Protein AF-A0A2A4X5U9-F1 (afdb_monomer_lite)

Secondary structure (DSSP, 8-state):
--HHHHHHT--TTS-HHHHHHHHHHHHHS-HHHHHHHHHHHTTTS--EE-TTS-EE--HHHHHHHHHHHT----HHHHHHHHHHHHHHHHHHHHHHHTS-----

pLDDT: mean 89.8, std 10.92, range [38.94, 96.44]

Structure (mmCIF, N/CA/C/O backbone):
data_AF-A0A2A4X5U9-F1
#
_entry.id   AF-A0A2A4X5U9-F1
#
loop_
_atom_site.group_PDB
_atom_site.id
_atom_site.type_symbol
_atom_site.label_atom_id
_atom_site.label_alt_id
_atom_site.label_comp_id
_atom_site.label_asym_id
_atom_site.label_entity_id
_atom_site.label_seq_id
_atom_site.pdbx_PDB_ins_code
_atom_site.Cartn_x
_atom_site.Cartn_y
_atom_site.Cartn_z
_atom_site.occupancy
_atom_site.B_iso_or_equiv
_atom_site.auth_seq_id
_atom_site.auth_comp_id
_atom_site.auth_asym_id
_atom_site.auth_atom_id
_atom_site.pdbx_PDB_model_num
ATOM 1 N N . MET A 1 1 ? -2.313 3.503 -12.672 1.00 69.44 1 MET A N 1
ATOM 2 C CA . MET A 1 1 ? -2.410 3.853 -11.239 1.00 69.44 1 MET A CA 1
ATOM 3 C C . MET A 1 1 ? -1.419 4.974 -10.952 1.00 69.44 1 MET A C 1
ATOM 5 O O . MET A 1 1 ? -0.268 4.827 -11.342 1.00 69.44 1 MET A O 1
ATOM 9 N N . SER A 1 2 ? -1.848 6.096 -10.359 1.00 81.06 2 SER A N 1
ATOM 10 C CA . SER A 1 2 ? -0.970 7.257 -10.127 1.00 81.06 2 SER A CA 1
ATOM 11 C C . SER A 1 2 ? -0.730 7.486 -8.637 1.00 81.06 2 SER A C 1
ATOM 13 O O . SER A 1 2 ? -1.681 7.666 -7.882 1.00 81.06 2 SER A O 1
ATOM 15 N N . ILE A 1 3 ? 0.542 7.542 -8.233 1.00 90.38 3 ILE A N 1
ATOM 16 C CA . ILE A 1 3 ? 0.962 7.958 -6.885 1.00 90.38 3 ILE A CA 1
ATOM 17 C C . ILE A 1 3 ? 0.413 9.351 -6.557 1.00 90.38 3 ILE A C 1
ATOM 19 O O . ILE A 1 3 ? 0.017 9.600 -5.427 1.00 90.38 3 ILE A O 1
ATOM 23 N N . GLU A 1 4 ? 0.311 10.239 -7.550 1.00 90.38 4 GLU A N 1
ATOM 24 C CA . GLU A 1 4 ? -0.263 11.576 -7.375 1.00 90.38 4 GLU A CA 1
ATOM 25 C C . GLU A 1 4 ? -1.714 11.527 -6.874 1.00 90.38 4 GLU A C 1
ATOM 27 O O . GLU A 1 4 ? -2.065 12.280 -5.971 1.00 90.38 4 GLU A O 1
ATOM 32 N N . LEU A 1 5 ? -2.533 10.604 -7.394 1.00 89.56 5 LEU A N 1
ATOM 33 C CA . LEU A 1 5 ? -3.926 10.447 -6.957 1.00 89.56 5 LEU A CA 1
ATOM 34 C C . LEU A 1 5 ? -4.011 9.966 -5.506 1.00 89.56 5 LEU A C 1
ATOM 36 O O . LEU A 1 5 ? -4.840 10.467 -4.751 1.00 89.56 5 LEU A O 1
ATOM 40 N N . ILE A 1 6 ? -3.136 9.039 -5.107 1.00 92.31 6 ILE A N 1
ATOM 41 C CA . ILE A 1 6 ? -3.064 8.556 -3.721 1.00 92.31 6 ILE A CA 1
ATOM 42 C C . ILE A 1 6 ? -2.651 9.711 -2.795 1.00 92.31 6 ILE A C 1
ATOM 44 O O . ILE A 1 6 ? -3.302 9.954 -1.786 1.00 92.31 6 ILE A O 1
ATOM 48 N N . MET A 1 7 ? -1.629 10.483 -3.179 1.00 93.94 7 MET A N 1
ATOM 49 C CA . MET A 1 7 ? -1.124 11.616 -2.392 1.00 93.94 7 MET A CA 1
ATOM 50 C C . MET A 1 7 ? -2.135 12.769 -2.258 1.00 93.94 7 MET A C 1
ATOM 52 O O . MET A 1 7 ? -2.144 13.456 -1.241 1.00 93.94 7 MET A O 1
ATOM 56 N N . GLN A 1 8 ? -2.992 12.993 -3.260 1.00 91.44 8 GLN A N 1
ATOM 57 C CA . GLN A 1 8 ? -4.057 14.006 -3.209 1.00 91.44 8 GLN A CA 1
ATOM 58 C C . GLN A 1 8 ? -5.247 13.593 -2.327 1.00 91.44 8 GLN A C 1
ATOM 60 O O . GLN A 1 8 ? -6.019 14.459 -1.922 1.00 91.44 8 GLN A O 1
ATOM 65 N N . ASN A 1 9 ? -5.391 12.298 -2.029 1.00 91.56 9 ASN A N 1
ATOM 66 C CA . ASN A 1 9 ? -6.516 11.729 -1.281 1.00 91.56 9 ASN A CA 1
ATOM 67 C C . ASN A 1 9 ? -6.054 10.980 -0.021 1.00 91.56 9 ASN A C 1
ATOM 69 O O . ASN A 1 9 ? -6.674 9.993 0.379 1.00 91.56 9 ASN A O 1
ATOM 73 N N . LEU A 1 10 ? -4.954 11.426 0.594 1.00 93.38 10 LEU A N 1
ATOM 74 C CA . LEU A 1 10 ? -4.468 10.823 1.832 1.00 93.38 10 LEU A CA 1
ATOM 75 C C . LEU A 1 10 ? -5.512 10.961 2.954 1.00 93.38 10 LEU A C 1
ATOM 77 O O . LEU A 1 10 ? -6.096 12.038 3.108 1.00 93.38 10 LEU A O 1
ATOM 81 N N . PRO A 1 11 ? -5.728 9.907 3.760 1.00 92.31 11 PRO A N 1
ATOM 82 C CA . PRO A 1 11 ? -6.527 10.009 4.975 1.00 92.31 11 PRO A CA 1
ATOM 83 C C . PRO A 1 11 ? -5.940 11.046 5.940 1.00 92.31 11 PRO A C 1
ATOM 85 O O . PRO A 1 11 ? -4.721 11.196 6.021 1.00 92.31 11 PRO A O 1
ATOM 88 N N . GLU A 1 12 ? -6.788 11.712 6.728 1.00 93.88 12 GLU A N 1
ATOM 89 C CA . GLU A 1 12 ? -6.360 12.734 7.702 1.00 93.88 12 GLU A CA 1
ATOM 90 C C . GLU A 1 12 ? -5.383 12.190 8.758 1.00 93.88 12 GLU A C 1
ATOM 92 O O . GLU A 1 12 ? -4.595 12.942 9.328 1.00 93.88 12 GLU A O 1
ATOM 97 N N . GLN A 1 13 ? -5.426 10.880 9.005 1.00 92.88 13 GLN A N 1
ATOM 98 C CA . GLN A 1 13 ? -4.551 10.176 9.937 1.00 92.88 13 GLN A CA 1
ATOM 99 C C . GLN A 1 13 ? -3.120 9.999 9.403 1.00 92.88 13 GLN A C 1
ATOM 101 O O . GLN A 1 13 ? -2.224 9.685 10.179 1.00 92.88 13 GLN A O 1
ATOM 106 N N . VAL A 1 14 ? -2.878 10.184 8.100 1.00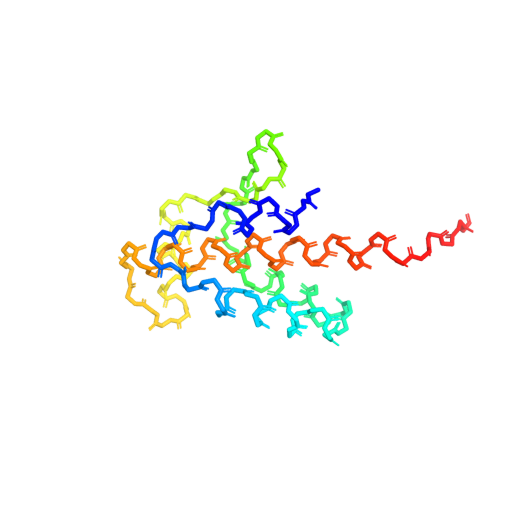 93.25 14 VAL A N 1
ATOM 107 C CA . VAL A 1 14 ? -1.579 9.904 7.474 1.00 93.25 14 VAL A CA 1
ATOM 108 C C . VAL A 1 14 ? -0.841 11.202 7.159 1.00 93.25 14 VAL A C 1
ATOM 110 O O . VAL A 1 14 ? -1.336 12.057 6.427 1.00 93.25 14 VAL A O 1
ATOM 113 N N . SER A 1 15 ? 0.389 11.341 7.666 1.00 94.44 15 SER A N 1
ATOM 114 C CA . SER A 1 15 ? 1.238 12.501 7.358 1.00 94.44 15 SER A CA 1
ATOM 115 C C . SER A 1 15 ? 1.637 12.520 5.872 1.00 94.44 15 SER A C 1
ATOM 117 O O . SER A 1 15 ? 2.252 11.559 5.393 1.00 94.44 15 SER A O 1
ATOM 119 N N . PRO A 1 16 ? 1.381 13.628 5.147 1.00 94.00 16 PRO A N 1
ATOM 120 C CA . PRO A 1 16 ? 1.827 13.789 3.764 1.00 94.00 16 PRO A CA 1
ATOM 121 C C . PRO A 1 16 ? 3.348 13.716 3.609 1.00 94.00 16 PRO A C 1
ATOM 123 O O . PRO A 1 16 ? 3.844 13.148 2.635 1.00 94.00 16 PRO A O 1
ATOM 126 N N . GLU A 1 17 ? 4.104 14.263 4.564 1.00 95.00 17 GLU A N 1
ATOM 127 C CA . GLU A 1 17 ? 5.565 14.202 4.561 1.00 95.00 17 GLU A CA 1
ATOM 128 C C . GLU A 1 17 ? 6.065 12.762 4.691 1.00 95.00 17 GLU A C 1
ATOM 130 O O . GLU A 1 17 ? 6.954 12.357 3.938 1.00 95.00 17 GLU A O 1
ATOM 135 N N . GLN A 1 18 ? 5.470 11.980 5.599 1.00 92.81 18 GLN A N 1
ATOM 136 C CA . GLN A 1 18 ? 5.815 10.570 5.779 1.00 92.81 18 GLN A CA 1
ATOM 137 C C . GLN A 1 18 ? 5.482 9.754 4.525 1.00 92.81 18 GLN A C 1
ATOM 139 O O . GLN A 1 18 ? 6.345 9.044 4.013 1.00 92.81 18 GLN A O 1
ATOM 144 N N . ALA A 1 19 ? 4.276 9.919 3.974 1.00 94.06 19 ALA A N 1
ATOM 145 C CA . ALA A 1 19 ? 3.854 9.236 2.752 1.00 94.06 19 ALA A CA 1
ATOM 146 C C . ALA A 1 19 ? 4.784 9.554 1.566 1.00 94.06 19 ALA A C 1
ATOM 148 O O . ALA A 1 19 ? 5.178 8.665 0.808 1.00 94.06 19 ALA A O 1
ATOM 149 N N . ASN A 1 20 ? 5.203 10.816 1.430 1.00 94.81 20 ASN A N 1
ATOM 150 C CA . ASN A 1 20 ? 6.153 11.216 0.397 1.00 94.81 20 ASN A CA 1
ATOM 151 C C . ASN A 1 20 ? 7.539 10.587 0.615 1.00 94.81 20 ASN A C 1
ATOM 153 O O . ASN A 1 20 ? 8.169 10.134 -0.343 1.00 94.81 20 ASN A O 1
ATOM 157 N N . GLN A 1 21 ? 8.015 10.524 1.861 1.00 94.25 21 GLN A N 1
ATOM 158 C CA . GLN A 1 21 ? 9.284 9.872 2.178 1.00 94.25 21 GLN A CA 1
ATOM 159 C C . GLN A 1 21 ? 9.240 8.368 1.872 1.00 94.25 21 GLN A C 1
ATOM 161 O O . GLN A 1 21 ? 10.201 7.829 1.322 1.00 94.25 21 GLN A O 1
ATOM 166 N N . ASP A 1 22 ? 8.121 7.703 2.156 1.00 93.56 22 ASP A N 1
ATOM 167 C CA . ASP A 1 22 ? 7.922 6.288 1.840 1.00 93.56 22 ASP A CA 1
ATOM 168 C C . ASP A 1 22 ? 7.982 6.034 0.331 1.00 93.56 22 ASP A C 1
ATOM 170 O O . ASP A 1 22 ? 8.688 5.125 -0.113 1.00 93.56 22 ASP A O 1
ATOM 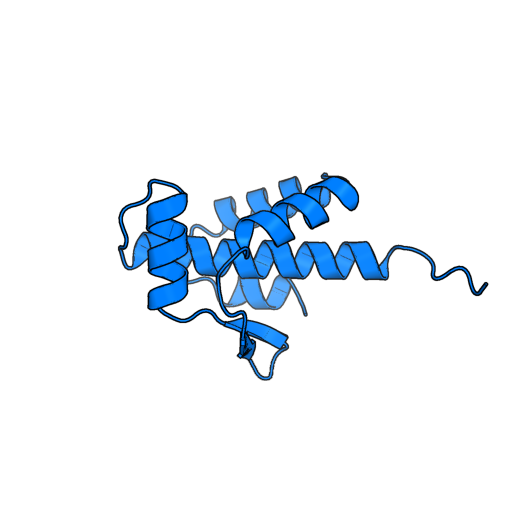174 N N . VAL A 1 23 ? 7.333 6.882 -0.476 1.00 95.06 23 VAL A N 1
ATOM 175 C CA . VAL A 1 23 ? 7.426 6.819 -1.945 1.00 95.06 23 VAL A CA 1
ATOM 176 C C . VAL A 1 23 ? 8.873 6.935 -2.415 1.00 95.06 23 VAL A C 1
ATOM 178 O O . VAL A 1 23 ? 9.305 6.147 -3.259 1.00 95.06 23 VAL A O 1
ATOM 181 N N . LEU A 1 24 ? 9.630 7.903 -1.890 1.00 94.62 24 LEU A N 1
ATOM 182 C CA . LEU A 1 24 ? 11.033 8.098 -2.262 1.00 94.62 24 LEU A CA 1
ATOM 183 C C . LEU A 1 24 ? 11.873 6.863 -1.908 1.00 94.62 24 LEU A C 1
ATOM 185 O O . LEU A 1 24 ? 12.551 6.320 -2.780 1.00 94.62 24 LEU A O 1
ATOM 189 N N . ASN A 1 25 ? 11.742 6.348 -0.684 1.00 94.31 25 ASN A N 1
ATOM 190 C CA . ASN A 1 25 ? 12.456 5.154 -0.221 1.00 94.31 25 ASN A CA 1
ATOM 191 C C . ASN A 1 25 ? 12.136 3.914 -1.086 1.00 94.31 25 ASN A C 1
ATOM 193 O O . ASN A 1 25 ? 13.023 3.136 -1.460 1.00 94.31 25 ASN A O 1
ATOM 197 N N . MET A 1 26 ? 10.862 3.721 -1.443 1.00 94.75 26 MET A N 1
ATOM 198 C CA . MET A 1 26 ? 10.430 2.619 -2.309 1.00 94.75 26 MET A CA 1
ATOM 199 C C . MET A 1 26 ? 10.951 2.782 -3.743 1.00 94.75 26 MET A C 1
ATOM 201 O O . MET A 1 26 ? 11.344 1.800 -4.377 1.00 94.75 26 MET A O 1
ATOM 205 N N . ARG A 1 27 ? 10.993 4.013 -4.267 1.00 93.94 27 ARG A N 1
ATOM 206 C CA . ARG A 1 27 ? 11.537 4.313 -5.600 1.00 93.94 27 ARG A CA 1
ATOM 207 C C . ARG A 1 27 ? 13.047 4.122 -5.682 1.00 93.94 27 ARG A C 1
ATOM 209 O O . ARG A 1 27 ? 13.524 3.679 -6.724 1.00 93.94 27 ARG A O 1
ATOM 216 N N . GLU A 1 28 ? 13.786 4.381 -4.612 1.00 94.38 28 GLU A N 1
ATOM 217 C CA . GLU A 1 28 ? 15.228 4.106 -4.548 1.00 94.38 28 GLU A CA 1
ATOM 218 C C . GLU A 1 28 ? 15.541 2.601 -4.486 1.00 94.38 28 GLU A C 1
ATOM 220 O O . GLU A 1 28 ? 16.608 2.159 -4.916 1.00 94.38 28 GLU A O 1
ATOM 225 N N . SER A 1 29 ? 14.592 1.788 -4.015 1.00 93.31 29 SER A N 1
ATOM 226 C CA . SER A 1 29 ? 14.741 0.333 -3.943 1.00 93.31 29 SER A CA 1
ATOM 227 C C . SER A 1 29 ? 14.739 -0.335 -5.325 1.00 93.31 29 SER A C 1
ATOM 229 O O . SER A 1 29 ? 14.150 0.148 -6.297 1.00 93.31 29 SER A O 1
ATOM 231 N N . SER A 1 30 ? 15.380 -1.501 -5.436 1.00 93.44 30 SER A N 1
ATOM 232 C CA . SER A 1 30 ? 15.360 -2.284 -6.678 1.00 93.44 30 SER A CA 1
ATOM 233 C C . SER A 1 30 ? 13.978 -2.897 -6.942 1.00 93.44 30 SER A C 1
ATOM 235 O O . SER A 1 30 ? 13.192 -3.108 -6.015 1.00 93.44 30 SER A O 1
ATOM 237 N N . LEU A 1 31 ? 13.692 -3.248 -8.204 1.00 92.56 31 LEU A N 1
ATOM 238 C CA . LEU A 1 31 ? 12.451 -3.952 -8.554 1.00 92.56 31 LEU A CA 1
ATOM 239 C C . LEU A 1 31 ? 12.303 -5.275 -7.775 1.00 92.56 31 LEU A C 1
ATOM 241 O O . LEU A 1 31 ? 11.216 -5.607 -7.313 1.00 92.56 31 LEU A O 1
ATOM 245 N N . ALA A 1 32 ? 13.392 -6.022 -7.584 1.00 92.69 32 ALA A N 1
ATOM 246 C CA . ALA A 1 32 ? 13.354 -7.279 -6.837 1.00 92.69 32 ALA A CA 1
ATOM 247 C C . ALA A 1 32 ? 12.966 -7.063 -5.364 1.00 92.69 32 ALA A C 1
ATOM 249 O O . ALA A 1 32 ? 12.167 -7.823 -4.819 1.00 92.69 32 ALA A O 1
ATOM 250 N N . VAL A 1 33 ? 13.493 -6.006 -4.736 1.00 94.31 33 VAL A N 1
ATOM 251 C CA . VAL A 1 33 ? 13.179 -5.661 -3.343 1.00 94.31 33 VAL A CA 1
ATOM 252 C C . VAL A 1 33 ? 11.725 -5.220 -3.208 1.00 94.31 33 VAL A C 1
ATOM 254 O O . VAL A 1 33 ? 11.034 -5.728 -2.328 1.00 94.31 33 VAL A O 1
ATOM 257 N N . ILE A 1 34 ? 11.237 -4.336 -4.088 1.00 94.06 34 ILE A N 1
ATOM 258 C CA . ILE A 1 34 ? 9.842 -3.880 -4.003 1.00 94.06 34 ILE A CA 1
ATOM 259 C C . ILE A 1 34 ? 8.857 -5.017 -4.293 1.00 94.06 34 ILE A C 1
ATOM 261 O O . ILE A 1 34 ? 7.840 -5.107 -3.620 1.00 94.06 34 ILE A O 1
ATOM 265 N N . THR A 1 35 ? 9.178 -5.921 -5.228 1.00 94.31 35 THR A N 1
ATOM 266 C CA . THR A 1 35 ? 8.340 -7.094 -5.538 1.00 94.31 35 THR A CA 1
ATOM 267 C C . THR A 1 35 ? 8.235 -8.004 -4.320 1.00 94.31 35 THR A C 1
ATOM 269 O O . THR A 1 35 ? 7.141 -8.363 -3.901 1.00 94.31 35 THR A O 1
ATOM 272 N N . PHE A 1 36 ? 9.372 -8.320 -3.691 1.00 94.81 36 PHE A N 1
ATOM 273 C CA . PHE A 1 36 ? 9.383 -9.135 -2.481 1.00 94.81 36 PHE A CA 1
ATOM 274 C C . PHE A 1 36 ? 8.603 -8.476 -1.335 1.00 94.81 36 PHE A C 1
ATOM 276 O O . PHE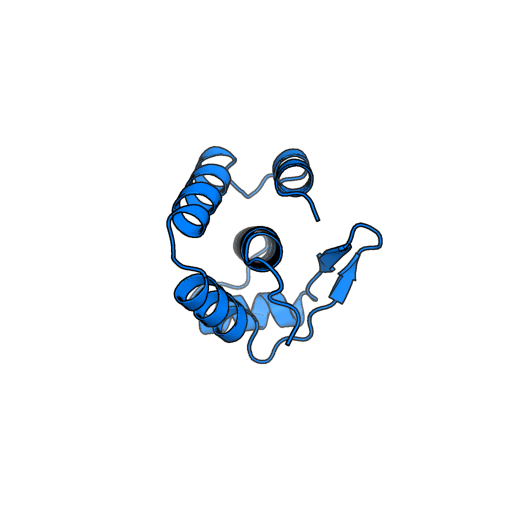 A 1 36 ? 7.808 -9.141 -0.674 1.00 94.81 36 PHE A O 1
ATOM 283 N N . ALA A 1 37 ? 8.812 -7.176 -1.104 1.00 93.25 37 ALA A N 1
ATOM 284 C CA . ALA A 1 37 ? 8.101 -6.434 -0.067 1.00 93.25 37 ALA A CA 1
ATOM 285 C C . ALA A 1 37 ? 6.586 -6.428 -0.318 1.00 93.25 37 ALA A C 1
ATOM 287 O O . ALA A 1 37 ? 5.830 -6.745 0.595 1.00 93.25 37 ALA A O 1
ATOM 288 N N . HIS A 1 38 ? 6.163 -6.150 -1.552 1.00 93.62 38 HIS A N 1
ATOM 289 C CA . HIS A 1 38 ? 4.766 -6.160 -1.982 1.00 93.62 38 HIS A CA 1
ATOM 290 C C . HIS A 1 38 ? 4.100 -7.515 -1.729 1.00 93.62 38 HIS A C 1
ATOM 292 O O . HIS A 1 38 ? 3.065 -7.589 -1.062 1.00 93.62 38 HIS A O 1
ATOM 298 N N . ASP A 1 39 ? 4.732 -8.599 -2.178 1.00 93.56 39 ASP A N 1
ATOM 299 C CA . ASP A 1 39 ? 4.174 -9.945 -2.054 1.00 93.56 39 ASP A CA 1
ATOM 300 C C . ASP A 1 39 ? 4.089 -10.396 -0.595 1.00 93.56 39 ASP A C 1
ATOM 302 O O . ASP A 1 39 ? 3.102 -11.005 -0.184 1.00 93.56 39 ASP A O 1
ATOM 306 N N . VAL A 1 40 ? 5.099 -10.079 0.222 1.00 93.62 40 VAL A N 1
ATOM 307 C CA . VAL A 1 40 ? 5.081 -10.378 1.661 1.00 93.62 40 VAL A CA 1
ATOM 308 C C . VAL A 1 40 ? 4.025 -9.535 2.376 1.00 93.62 40 VAL A C 1
ATOM 310 O O . VAL A 1 40 ? 3.266 -10.068 3.193 1.00 93.62 40 VAL A O 1
ATOM 313 N N . PHE A 1 41 ? 3.939 -8.243 2.059 1.00 93.06 41 PHE A N 1
ATOM 314 C CA . PHE A 1 41 ? 2.995 -7.321 2.681 1.00 93.06 41 PHE A CA 1
ATOM 315 C C . PHE A 1 41 ? 1.543 -7.711 2.390 1.00 93.06 41 PHE A C 1
ATOM 317 O O . PHE A 1 41 ? 0.722 -7.714 3.302 1.00 93.06 41 PHE A O 1
ATOM 324 N N . LEU A 1 42 ? 1.226 -8.156 1.177 1.00 92.81 42 LEU A N 1
ATOM 325 C CA . LEU A 1 42 ? -0.133 -8.572 0.811 1.00 92.81 42 LEU A CA 1
ATOM 326 C C . LEU A 1 42 ? -0.375 -10.084 0.972 1.00 92.81 42 LEU A C 1
ATOM 328 O O . LEU A 1 42 ? -1.438 -10.604 0.633 1.00 92.81 42 LEU A O 1
ATOM 332 N N . ARG A 1 43 ? 0.585 -10.826 1.535 1.00 93.69 43 ARG A N 1
ATOM 333 C CA . ARG A 1 43 ? 0.440 -12.270 1.730 1.00 93.69 43 ARG A CA 1
ATOM 334 C C . ARG A 1 43 ? -0.703 -12.605 2.685 1.00 93.69 43 ARG A C 1
ATOM 336 O O . ARG A 1 43 ? -0.628 -12.309 3.878 1.00 93.69 43 ARG A O 1
ATOM 343 N N . GLY A 1 44 ? -1.669 -13.364 2.175 1.00 89.88 44 GLY A N 1
ATOM 344 C CA . GLY A 1 44 ? -2.786 -13.891 2.959 1.00 89.88 44 GLY A CA 1
ATOM 345 C C . GLY A 1 44 ? -3.952 -12.919 3.115 1.00 89.88 44 GLY A C 1
ATOM 346 O O . GLY A 1 44 ? -4.859 -13.226 3.879 1.00 89.88 44 GLY A O 1
ATOM 347 N N . VAL A 1 45 ? -3.939 -11.791 2.397 1.00 93.06 45 VAL A N 1
ATOM 348 C CA . VAL A 1 45 ? -5.092 -10.892 2.289 1.00 93.06 45 VAL A CA 1
ATOM 349 C C . VAL A 1 45 ? -5.688 -10.940 0.889 1.00 93.06 45 VAL A C 1
ATOM 351 O O . VAL A 1 45 ? -4.987 -11.185 -0.094 1.00 93.06 45 VAL A O 1
ATOM 354 N N . GLU A 1 46 ? -6.993 -10.707 0.803 1.00 90.31 46 GLU A N 1
ATOM 355 C CA . GLU A 1 46 ? -7.682 -10.535 -0.471 1.00 90.31 46 GLU A CA 1
ATOM 356 C C . GLU A 1 46 ? -7.536 -9.080 -0.921 1.00 90.31 46 GLU A C 1
ATOM 358 O O . GLU A 1 46 ? -7.994 -8.152 -0.250 1.00 90.31 46 GLU A O 1
ATOM 363 N N . VAL A 1 47 ? -6.861 -8.881 -2.052 1.00 90.06 47 VAL A N 1
ATOM 364 C CA . VAL A 1 47 ? -6.624 -7.555 -2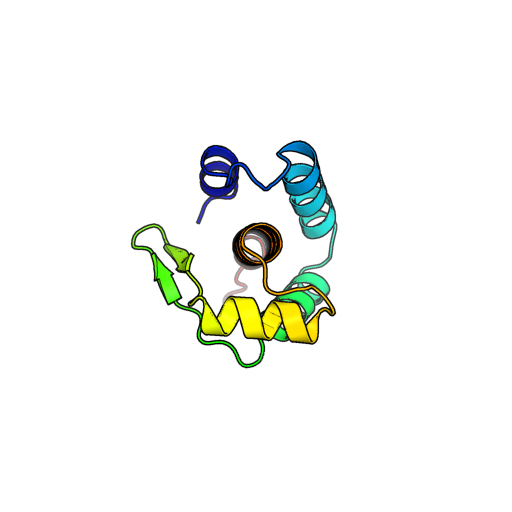.625 1.00 90.06 47 VAL A CA 1
ATOM 365 C C . VAL A 1 47 ? -7.720 -7.264 -3.637 1.00 90.06 47 VAL A C 1
ATOM 367 O O . VAL A 1 47 ? -7.816 -7.940 -4.661 1.00 90.06 47 VAL A O 1
ATOM 370 N N . ASN A 1 48 ? -8.526 -6.246 -3.353 1.00 91.00 48 ASN A N 1
ATOM 371 C CA . ASN A 1 48 ? -9.490 -5.700 -4.297 1.00 91.00 48 ASN A CA 1
ATOM 372 C C . ASN A 1 48 ? -8.951 -4.401 -4.900 1.00 91.00 48 ASN A C 1
ATOM 374 O O . ASN A 1 48 ? -8.002 -3.806 -4.388 1.00 91.00 48 ASN A O 1
ATOM 378 N N . PHE A 1 49 ? -9.578 -3.951 -5.982 1.00 89.25 49 PHE A N 1
ATOM 379 C CA . PHE A 1 49 ? -9.232 -2.700 -6.647 1.00 89.25 49 PHE A CA 1
ATOM 380 C C . PHE A 1 49 ? -10.477 -1.838 -6.812 1.00 89.25 49 PHE A C 1
ATOM 382 O O . PHE A 1 49 ? -11.558 -2.353 -7.097 1.00 89.25 49 PHE A O 1
ATOM 389 N N . THR A 1 50 ? -10.324 -0.531 -6.623 1.00 85.94 50 THR A N 1
ATOM 390 C CA . THR A 1 50 ? -11.349 0.451 -6.990 1.00 85.94 50 THR A CA 1
ATOM 391 C C . THR A 1 50 ? -11.442 0.588 -8.513 1.00 85.94 50 THR A C 1
ATOM 393 O O . THR A 1 50 ? -10.551 0.140 -9.240 1.00 85.94 50 THR A O 1
ATOM 396 N N . ASP A 1 51 ? -12.475 1.276 -9.007 1.00 84.31 51 ASP A N 1
ATOM 397 C CA . ASP A 1 51 ? -12.618 1.602 -10.437 1.00 84.31 51 ASP A CA 1
ATOM 398 C C . ASP A 1 51 ? -11.433 2.428 -10.984 1.00 84.31 51 ASP A C 1
ATOM 400 O O . ASP A 1 51 ? -11.139 2.406 -12.178 1.00 84.31 51 ASP A O 1
ATOM 404 N N . GLU A 1 52 ? -10.709 3.123 -10.103 1.00 80.69 52 GLU A N 1
ATOM 405 C CA . GLU A 1 52 ? -9.508 3.907 -10.417 1.00 80.69 52 GLU A CA 1
ATOM 406 C C . GLU A 1 52 ? -8.219 3.060 -10.403 1.00 80.69 52 GLU A C 1
ATOM 408 O O . GLU A 1 52 ? -7.119 3.567 -10.648 1.00 80.69 52 GLU A O 1
ATOM 413 N N . GLY A 1 53 ? -8.339 1.756 -10.125 1.00 81.12 53 GLY A N 1
ATOM 414 C CA . GLY A 1 53 ? -7.223 0.816 -10.058 1.00 81.12 53 GLY A CA 1
ATOM 415 C C . GLY A 1 53 ? -6.351 0.988 -8.815 1.00 81.12 53 GLY A C 1
ATOM 416 O O . GLY A 1 53 ? -5.163 0.672 -8.861 1.00 81.12 53 GLY A O 1
ATOM 417 N N . VAL A 1 54 ? -6.910 1.519 -7.724 1.00 87.25 54 VAL A N 1
ATOM 418 C CA . VAL A 1 54 ? -6.228 1.678 -6.432 1.00 87.25 54 VAL A CA 1
ATOM 419 C C . VAL A 1 54 ? -6.570 0.489 -5.536 1.00 87.25 54 VAL A C 1
ATOM 421 O O . VAL A 1 54 ? -7.711 0.028 -5.538 1.00 87.25 54 VAL A O 1
ATOM 424 N N . ILE A 1 55 ? -5.601 -0.010 -4.761 1.00 91.06 55 ILE A N 1
ATOM 425 C CA . ILE A 1 55 ? -5.849 -1.094 -3.802 1.00 91.06 55 ILE A CA 1
ATOM 426 C C . ILE A 1 55 ? -6.953 -0.693 -2.815 1.00 91.06 55 ILE A C 1
ATOM 428 O O . ILE A 1 55 ? -6.883 0.354 -2.168 1.00 91.06 55 ILE A O 1
ATOM 432 N N . ALA A 1 56 ? -7.926 -1.585 -2.663 1.00 92.06 56 ALA A N 1
ATOM 433 C CA . ALA A 1 56 ? -8.937 -1.577 -1.624 1.00 92.06 56 ALA A CA 1
ATOM 434 C C . ALA A 1 56 ? -8.793 -2.855 -0.785 1.00 92.06 56 ALA A C 1
ATOM 436 O O . ALA A 1 56 ? -8.778 -3.969 -1.312 1.00 92.06 56 ALA A O 1
ATOM 437 N N . LEU A 1 57 ? -8.691 -2.696 0.533 1.00 94.12 57 LEU A N 1
ATOM 438 C CA . LEU A 1 57 ? -8.597 -3.801 1.486 1.00 94.12 57 LEU A CA 1
ATOM 439 C C . LEU A 1 57 ? -9.799 -3.759 2.425 1.00 94.12 57 LEU A C 1
ATOM 441 O O . LEU A 1 57 ? -10.227 -2.685 2.845 1.00 94.12 57 LEU A O 1
ATOM 445 N N . SER A 1 58 ? -10.338 -4.930 2.765 1.00 95.50 58 SER A N 1
ATOM 446 C CA . SER A 1 58 ? -11.377 -5.030 3.790 1.00 95.50 58 SER A CA 1
ATOM 447 C C . SER A 1 58 ? -10.814 -4.683 5.170 1.00 95.50 58 SER A C 1
ATOM 449 O O . SER A 1 58 ? -9.620 -4.859 5.424 1.00 95.50 58 SER A O 1
ATOM 451 N N . GLU A 1 59 ? -11.672 -4.256 6.100 1.00 94.75 59 GLU A N 1
ATOM 452 C CA . GLU A 1 59 ? -11.256 -4.038 7.494 1.00 94.75 59 GLU A CA 1
ATOM 453 C C . GLU A 1 59 ? -10.621 -5.290 8.110 1.00 94.75 59 GLU A C 1
ATOM 455 O O . GLU A 1 59 ? -9.654 -5.185 8.859 1.00 94.75 59 GLU A O 1
ATOM 460 N N . GLU A 1 60 ? -11.121 -6.480 7.767 1.00 95.31 60 GLU A N 1
ATOM 461 C CA . GLU A 1 60 ? -10.537 -7.754 8.192 1.00 95.31 60 GLU A CA 1
ATOM 462 C C . GLU A 1 60 ? -9.094 -7.909 7.696 1.00 95.31 60 GLU A C 1
ATOM 464 O O . GLU A 1 60 ? -8.207 -8.235 8.486 1.00 95.31 60 GLU A O 1
ATOM 469 N N . SER A 1 61 ? -8.835 -7.603 6.422 1.00 96.44 61 SER A N 1
ATOM 470 C CA . SER A 1 61 ? -7.486 -7.651 5.845 1.00 96.44 61 SER A CA 1
ATOM 471 C C . SER A 1 61 ? -6.552 -6.629 6.495 1.00 96.44 61 SER A C 1
ATOM 473 O O . SER A 1 61 ? -5.409 -6.954 6.817 1.00 96.44 61 SER A O 1
ATOM 475 N N . LEU A 1 62 ? -7.036 -5.410 6.745 1.00 96.25 62 LEU A N 1
ATOM 476 C CA . LEU A 1 62 ? -6.258 -4.369 7.419 1.00 96.25 62 LEU A CA 1
ATOM 477 C C . LEU A 1 62 ? -5.941 -4.755 8.872 1.00 96.25 62 LEU A C 1
ATOM 479 O O . LEU A 1 62 ? -4.798 -4.627 9.302 1.00 96.25 62 LEU A O 1
ATOM 483 N N . ASN A 1 63 ? -6.909 -5.309 9.608 1.00 96.00 63 ASN A N 1
ATOM 484 C CA . ASN A 1 63 ? -6.710 -5.806 10.974 1.00 96.00 63 ASN A CA 1
ATOM 485 C C . ASN A 1 63 ? -5.743 -6.993 11.028 1.00 96.00 63 ASN A C 1
ATOM 487 O O . ASN A 1 63 ? -4.929 -7.098 11.952 1.00 96.00 63 ASN A O 1
ATOM 491 N N . PHE A 1 64 ? -5.814 -7.884 10.038 1.00 95.38 64 PHE A N 1
ATOM 492 C CA . PHE A 1 64 ? -4.881 -8.993 9.896 1.00 95.38 64 PHE A CA 1
ATOM 493 C C . PHE A 1 64 ? -3.452 -8.490 9.670 1.00 95.38 64 PHE A C 1
ATOM 495 O O . PHE A 1 64 ? -2.525 -8.948 10.344 1.00 95.38 64 PHE A O 1
ATOM 502 N N . ILE A 1 65 ? -3.268 -7.515 8.771 1.00 95.44 65 ILE A N 1
ATOM 503 C CA . ILE A 1 65 ? -1.957 -6.906 8.527 1.00 95.44 65 ILE A CA 1
ATOM 504 C C . ILE A 1 65 ? -1.453 -6.205 9.790 1.00 95.44 65 ILE A C 1
ATOM 506 O O . ILE A 1 65 ? -0.322 -6.486 10.177 1.00 95.44 65 ILE A O 1
ATOM 510 N N . ALA A 1 66 ? -2.282 -5.395 10.459 1.00 94.88 66 ALA A N 1
ATOM 511 C CA . ALA A 1 66 ? -1.920 -4.692 11.694 1.00 94.88 66 ALA A CA 1
ATOM 512 C C . ALA A 1 66 ? -1.410 -5.665 12.765 1.00 94.88 66 ALA A C 1
ATOM 514 O O . ALA A 1 66 ? -0.306 -5.520 13.287 1.00 94.88 66 ALA A O 1
ATOM 515 N N . THR A 1 67 ? -2.158 -6.744 13.009 1.00 93.25 67 THR A N 1
ATOM 516 C CA . THR A 1 67 ? -1.765 -7.781 13.975 1.00 93.25 67 THR A CA 1
ATOM 517 C C . THR A 1 67 ? -0.424 -8.420 13.604 1.00 93.25 67 THR A C 1
ATOM 519 O O . THR A 1 67 ? 0.424 -8.657 14.464 1.00 93.25 67 THR A O 1
ATOM 522 N N . ARG A 1 68 ? -0.203 -8.691 12.313 1.00 93.25 68 ARG A N 1
ATOM 523 C CA . ARG A 1 68 ? 1.030 -9.311 11.809 1.00 93.25 68 ARG A CA 1
ATOM 524 C C . ARG A 1 68 ? 2.234 -8.366 11.868 1.00 93.25 68 ARG A C 1
ATOM 526 O O . ARG A 1 68 ? 3.354 -8.841 12.042 1.00 93.25 68 ARG A O 1
ATOM 533 N N . THR A 1 69 ? 2.025 -7.060 11.713 1.00 89.81 69 THR A N 1
ATOM 534 C CA . THR A 1 69 ? 3.072 -6.030 11.817 1.00 89.81 69 THR A CA 1
ATOM 535 C C . THR A 1 69 ? 3.298 -5.554 13.254 1.00 89.81 69 THR A C 1
ATOM 537 O O . THR A 1 69 ? 4.188 -4.741 13.486 1.00 89.81 69 THR A O 1
ATOM 540 N N . GLY A 1 70 ? 2.550 -6.089 14.227 1.00 91.94 70 GLY A N 1
ATOM 541 C CA . GLY A 1 70 ? 2.659 -5.716 15.639 1.00 91.94 70 GLY A CA 1
ATOM 542 C C . GLY A 1 70 ? 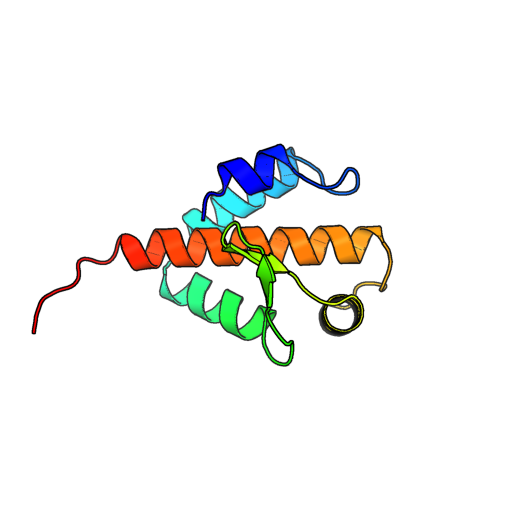2.011 -4.370 15.974 1.00 91.94 70 GLY A C 1
ATOM 543 O O . GLY A 1 70 ? 2.328 -3.793 17.011 1.00 91.94 70 GLY A O 1
ATOM 544 N N . GLN A 1 71 ? 1.128 -3.873 15.107 1.00 91.31 71 GLN A N 1
ATOM 545 C CA . GLN A 1 71 ? 0.334 -2.665 15.316 1.00 91.31 71 GLN A CA 1
ATOM 546 C C . GLN A 1 71 ? -1.020 -3.003 15.954 1.00 91.31 71 GLN A C 1
ATOM 548 O O . GLN A 1 71 ? -1.587 -4.078 15.737 1.00 91.31 71 GLN A O 1
ATOM 553 N N . GLU A 1 72 ? -1.558 -2.071 16.739 1.00 93.50 72 GLU A N 1
ATOM 554 C CA . GLU A 1 72 ? -2.925 -2.176 17.245 1.00 93.50 72 GLU A CA 1
ATOM 555 C C . GLU A 1 72 ? -3.919 -1.933 16.091 1.00 93.50 72 GLU A C 1
ATOM 557 O O . GLU A 1 72 ? -3.724 -0.998 15.318 1.00 93.50 72 GLU A O 1
ATOM 562 N N . PRO A 1 73 ? -4.984 -2.742 15.935 1.00 93.19 73 PRO A N 1
ATOM 563 C CA . PRO A 1 73 ? -5.973 -2.565 14.871 1.00 93.19 73 PRO A CA 1
ATOM 564 C C . PRO A 1 73 ? -6.901 -1.365 15.142 1.00 93.19 73 PRO A C 1
ATOM 566 O O . PRO A 1 73 ? -8.081 -1.529 15.461 1.00 93.19 73 PRO A O 1
ATOM 569 N N . SER A 1 74 ? -6.359 -0.155 15.007 1.00 94.38 74 SER A N 1
ATOM 570 C CA . SER A 1 74 ? -7.053 1.127 15.146 1.00 94.38 74 SER A CA 1
ATOM 571 C C . SER A 1 74 ? -7.426 1.726 13.783 1.00 94.38 74 SER A C 1
ATOM 573 O O . SER A 1 74 ? -6.992 1.250 12.734 1.00 94.38 74 SER A O 1
ATOM 575 N N . GLU A 1 75 ? -8.240 2.784 13.783 1.00 94.50 75 GLU A N 1
ATOM 576 C CA . GLU A 1 75 ? -8.548 3.548 12.564 1.00 94.50 75 GLU A CA 1
ATOM 577 C C . GLU A 1 75 ? -7.282 4.156 11.936 1.00 94.50 75 GLU A C 1
ATOM 579 O O . GLU A 1 75 ? -7.089 4.054 10.727 1.00 94.50 75 GLU A O 1
ATOM 584 N N . GLU A 1 76 ? -6.389 4.697 12.767 1.00 93.69 76 GLU A N 1
ATOM 585 C CA . GLU A 1 76 ? -5.095 5.254 12.357 1.00 93.69 76 GLU A CA 1
ATOM 586 C C . GLU A 1 76 ? -4.221 4.193 11.680 1.00 93.69 76 GLU A C 1
ATOM 588 O O . GLU A 1 76 ? -3.837 4.355 10.524 1.00 93.69 76 GLU A O 1
ATOM 593 N N . SER A 1 77 ? -4.000 3.045 12.328 1.00 94.69 77 SER A N 1
ATOM 594 C CA . SER A 1 77 ? -3.165 1.985 11.751 1.00 94.69 77 SER A CA 1
ATOM 595 C C . SER A 1 77 ? -3.776 1.390 10.480 1.00 94.69 77 SER A C 1
ATOM 597 O O . SER A 1 77 ? -3.055 1.063 9.542 1.00 94.69 77 SER A O 1
ATOM 599 N N . ARG A 1 78 ? -5.109 1.284 10.385 1.00 96.00 78 ARG A N 1
ATOM 600 C CA . ARG A 1 78 ? -5.783 0.860 9.143 1.00 96.00 78 ARG A CA 1
ATOM 601 C C . ARG A 1 78 ? -5.539 1.845 8.002 1.00 96.00 78 ARG A C 1
ATOM 603 O O . ARG A 1 78 ? -5.265 1.403 6.886 1.00 96.00 78 ARG A O 1
ATOM 610 N N . ALA A 1 79 ? -5.637 3.145 8.276 1.00 95.00 79 ALA A N 1
ATOM 611 C CA . ALA A 1 79 ? -5.391 4.198 7.296 1.00 95.00 79 ALA A CA 1
ATOM 612 C C . ALA A 1 79 ? -3.933 4.190 6.811 1.00 95.00 79 ALA A C 1
ATOM 614 O O . ALA A 1 79 ? -3.684 4.243 5.603 1.00 95.00 79 ALA A O 1
ATOM 615 N N . GLU A 1 80 ? -2.978 4.040 7.732 1.00 94.75 80 GLU A N 1
ATOM 616 C CA . GLU A 1 80 ? -1.555 3.900 7.415 1.00 94.75 80 GLU A CA 1
ATOM 617 C C . GLU A 1 80 ? -1.289 2.662 6.553 1.00 94.75 80 GLU A C 1
ATOM 619 O O . GLU A 1 80 ? -0.721 2.775 5.469 1.00 94.75 80 GLU A O 1
ATOM 624 N N . ILE A 1 81 ? -1.764 1.486 6.978 1.00 95.69 81 ILE A N 1
ATOM 625 C CA . ILE A 1 81 ? -1.574 0.219 6.256 1.00 95.69 81 ILE A CA 1
ATOM 626 C C . ILE A 1 81 ? -2.157 0.289 4.846 1.00 95.69 81 ILE A C 1
ATOM 628 O O . ILE A 1 81 ? -1.505 -0.151 3.895 1.00 95.69 81 ILE A O 1
ATOM 632 N N . LEU A 1 82 ? -3.377 0.818 4.698 1.00 95.69 82 LEU A N 1
ATOM 633 C CA . LEU A 1 82 ? -4.015 0.961 3.391 1.00 95.69 82 LEU A CA 1
ATOM 634 C C . LEU A 1 82 ? -3.190 1.885 2.490 1.00 95.69 82 LEU A C 1
ATOM 636 O O . LEU A 1 82 ? -2.907 1.526 1.348 1.00 95.69 82 LEU A O 1
ATOM 640 N N . THR A 1 83 ? -2.748 3.026 3.019 1.00 95.38 83 THR A N 1
ATOM 641 C CA . THR A 1 83 ? -1.924 3.980 2.272 1.00 95.38 83 THR A CA 1
ATOM 642 C C . THR A 1 83 ? -0.596 3.349 1.855 1.00 95.38 83 THR A C 1
ATOM 644 O O . THR A 1 83 ? -0.224 3.407 0.684 1.00 95.38 83 THR A O 1
ATOM 647 N N . THR A 1 84 ? 0.100 2.662 2.766 1.00 95.06 84 THR A N 1
ATOM 648 C CA . THR A 1 84 ? 1.338 1.938 2.452 1.00 95.06 84 THR A CA 1
ATOM 649 C C . THR A 1 84 ? 1.113 0.884 1.367 1.00 95.06 84 THR A C 1
ATOM 651 O O . THR A 1 84 ? 1.922 0.793 0.444 1.00 95.06 84 THR A O 1
ATOM 654 N N . ALA A 1 85 ? 0.018 0.117 1.428 1.00 94.75 85 ALA A N 1
ATOM 655 C CA . ALA A 1 85 ? -0.320 -0.872 0.403 1.00 94.75 85 ALA A CA 1
ATOM 656 C C . ALA A 1 85 ? -0.485 -0.220 -0.977 1.00 94.75 85 ALA A C 1
ATOM 658 O O . ALA A 1 85 ? 0.097 -0.680 -1.961 1.00 94.75 85 ALA A O 1
ATOM 659 N N . GLN A 1 86 ? -1.251 0.871 -1.040 1.00 95.06 86 GLN A N 1
ATOM 660 C CA . GLN A 1 86 ? -1.527 1.608 -2.271 1.00 95.06 86 GLN A CA 1
ATOM 661 C C . GLN A 1 86 ? -0.249 2.206 -2.871 1.00 95.06 86 GLN A C 1
ATOM 663 O O . GLN A 1 86 ? 0.011 2.023 -4.062 1.00 95.06 86 GLN A O 1
ATOM 668 N N . LEU A 1 87 ? 0.578 2.867 -2.056 1.00 95.56 87 LEU A N 1
ATOM 669 C CA . LEU A 1 87 ? 1.843 3.459 -2.499 1.00 95.56 87 LEU A CA 1
ATOM 670 C C . LEU A 1 87 ? 2.830 2.387 -2.976 1.00 95.56 87 LEU A C 1
ATOM 672 O O . LEU A 1 87 ? 3.413 2.520 -4.052 1.00 95.56 87 LEU A O 1
ATOM 676 N N . MET A 1 88 ? 2.975 1.296 -2.220 1.00 94.94 88 MET A N 1
ATOM 677 C CA . MET A 1 88 ? 3.864 0.188 -2.571 1.00 94.94 88 MET A CA 1
ATOM 678 C C . MET A 1 88 ? 3.451 -0.474 -3.887 1.00 94.94 88 MET A C 1
ATOM 680 O O . MET A 1 88 ? 4.305 -0.732 -4.737 1.00 94.94 88 MET A O 1
ATOM 684 N N . HIS A 1 89 ? 2.151 -0.703 -4.087 1.00 94.00 89 HIS A N 1
ATOM 685 C CA . HIS A 1 89 ? 1.629 -1.257 -5.333 1.00 94.00 89 HIS A CA 1
ATOM 686 C C . HIS A 1 89 ? 1.825 -0.301 -6.515 1.00 94.00 89 HIS A C 1
ATOM 688 O O . HIS A 1 89 ? 2.262 -0.722 -7.585 1.00 94.00 89 HIS A O 1
ATOM 694 N N . ALA A 1 90 ? 1.600 1.000 -6.315 1.00 93.44 90 ALA A N 1
ATOM 695 C CA . ALA A 1 90 ? 1.826 2.003 -7.348 1.00 93.44 90 ALA A CA 1
ATOM 696 C C . ALA A 1 90 ? 3.301 2.081 -7.779 1.00 93.44 90 ALA A C 1
ATOM 698 O O . ALA A 1 90 ? 3.583 2.096 -8.978 1.00 93.44 90 ALA A O 1
ATOM 699 N N . VAL A 1 91 ? 4.246 2.052 -6.831 1.00 93.69 91 VAL A N 1
ATOM 700 C CA . VAL A 1 91 ? 5.688 2.017 -7.136 1.00 93.69 91 VAL A CA 1
ATOM 701 C C . VAL A 1 91 ? 6.092 0.700 -7.805 1.00 93.69 91 VAL A C 1
ATOM 703 O O . VAL A 1 91 ? 6.928 0.702 -8.710 1.00 93.69 91 VAL A O 1
ATOM 706 N N . TYR A 1 92 ? 5.506 -0.427 -7.397 1.00 92.50 92 TYR A N 1
ATOM 707 C CA . TYR A 1 92 ? 5.715 -1.715 -8.060 1.00 92.50 92 TYR A CA 1
ATOM 708 C C . TYR A 1 92 ? 5.283 -1.671 -9.537 1.00 92.50 92 TYR A C 1
ATOM 710 O O . TYR A 1 92 ? 6.066 -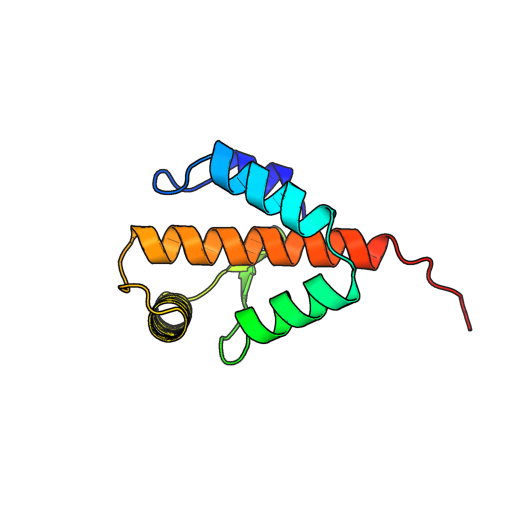2.051 -10.412 1.00 92.50 92 TYR A O 1
ATOM 718 N N . CYS A 1 93 ? 4.091 -1.146 -9.835 1.00 90.69 93 CYS A N 1
ATOM 719 C CA . CYS A 1 93 ? 3.628 -0.954 -11.212 1.00 90.69 93 CYS A CA 1
ATOM 720 C C . CYS A 1 93 ? 4.547 -0.007 -11.996 1.00 90.69 93 CYS A C 1
ATOM 722 O O . CYS A 1 93 ? 5.024 -0.368 -13.066 1.00 90.69 93 CYS A O 1
ATOM 724 N N . GLU A 1 94 ? 4.899 1.150 -11.425 1.00 91.44 94 GLU A N 1
ATOM 725 C CA . GLU A 1 94 ? 5.818 2.107 -12.060 1.00 91.44 94 GLU A CA 1
ATOM 726 C C . GLU A 1 94 ? 7.154 1.445 -12.452 1.00 91.44 94 GLU A C 1
ATOM 728 O O . GLU A 1 94 ? 7.674 1.672 -13.543 1.00 91.44 94 GLU A O 1
ATOM 733 N N . LYS A 1 95 ? 7.710 0.592 -11.582 1.00 89.81 95 LYS A N 1
ATOM 734 C CA . LYS A 1 95 ? 8.982 -0.100 -11.833 1.00 89.81 95 LYS A CA 1
ATOM 735 C C . LYS A 1 95 ? 8.865 -1.255 -12.819 1.00 89.81 95 LYS A C 1
ATOM 737 O O . LYS A 1 95 ? 9.824 -1.503 -13.545 1.00 89.81 95 LYS A O 1
ATOM 742 N N . THR A 1 96 ? 7.746 -1.974 -12.835 1.00 86.81 96 THR A N 1
ATOM 743 C CA . THR A 1 96 ? 7.522 -3.064 -13.798 1.00 86.81 96 THR A CA 1
ATOM 744 C C . THR A 1 96 ? 7.315 -2.521 -15.210 1.00 86.81 96 THR A C 1
ATOM 746 O O . THR A 1 96 ? 7.909 -3.062 -16.141 1.00 86.81 96 THR A O 1
ATOM 749 N N . ASP A 1 97 ? 6.613 -1.395 -15.358 1.00 82.94 97 ASP A N 1
ATOM 750 C CA . ASP A 1 97 ? 6.425 -0.702 -16.641 1.00 82.94 97 ASP A CA 1
ATOM 751 C C . ASP A 1 97 ? 7.732 -0.106 -17.206 1.00 82.94 97 ASP A C 1
ATOM 753 O O . ASP A 1 97 ? 7.876 0.070 -18.416 1.00 82.94 97 ASP A O 1
ATOM 757 N N . GLN A 1 98 ? 8.713 0.190 -16.345 1.00 71.62 98 GLN A N 1
ATOM 758 C CA . GLN A 1 98 ? 10.041 0.676 -16.744 1.00 71.62 98 GLN A CA 1
ATOM 759 C C . GLN A 1 98 ? 10.986 -0.430 -17.234 1.00 71.62 98 GLN A C 1
ATOM 761 O O . GLN A 1 98 ? 12.023 -0.119 -17.830 1.00 71.62 98 GLN A O 1
ATOM 766 N N . VAL A 1 99 ? 10.678 -1.711 -16.996 1.00 64.81 99 VAL A N 1
ATOM 767 C CA . VAL A 1 99 ? 11.486 -2.808 -17.539 1.00 64.81 99 VAL A CA 1
ATOM 768 C C . VAL A 1 99 ? 11.145 -2.944 -19.023 1.00 64.81 99 VAL A C 1
ATOM 770 O O . VAL A 1 99 ? 10.003 -3.268 -19.348 1.00 64.81 99 VAL A O 1
ATOM 773 N N . PRO A 1 100 ? 12.096 -2.723 -19.952 1.00 55.94 100 PRO A N 1
ATOM 774 C CA . PRO A 1 100 ? 11.815 -2.917 -21.363 1.00 55.94 100 PRO A CA 1
ATOM 775 C C . PRO A 1 100 ? 11.390 -4.367 -21.579 1.00 55.94 100 PRO A C 1
ATOM 777 O O . PRO A 1 100 ? 12.139 -5.299 -21.276 1.00 55.94 100 PRO A O 1
ATOM 780 N N . ILE A 1 101 ? 10.183 -4.550 -22.112 1.00 55.81 101 ILE A N 1
ATOM 781 C CA . ILE A 1 101 ? 9.730 -5.835 -22.630 1.00 55.81 101 ILE A CA 1
ATOM 782 C C . ILE A 1 101 ? 10.700 -6.171 -23.765 1.00 55.81 101 ILE A C 1
ATOM 784 O O . ILE A 1 101 ? 10.586 -5.614 -24.853 1.00 55.81 101 ILE A O 1
ATOM 788 N N . MET A 1 102 ? 11.704 -7.015 -23.521 1.00 42.06 102 MET A N 1
ATOM 789 C CA . MET A 1 102 ? 12.428 -7.641 -24.622 1.00 42.06 102 MET A CA 1
ATOM 790 C C . MET A 1 102 ? 11.452 -8.634 -25.254 1.00 42.06 102 MET A C 1
ATOM 792 O O . MET A 1 102 ? 11.084 -9.599 -24.578 1.00 42.06 102 MET A O 1
ATOM 796 N N . PRO A 1 103 ? 10.984 -8.417 -26.498 1.00 44.34 103 PRO A N 1
ATOM 797 C CA . PRO A 1 103 ? 10.262 -9.462 -27.195 1.00 44.34 103 PRO A CA 1
ATOM 798 C C . PRO A 1 103 ? 11.241 -10.621 -27.402 1.00 44.34 103 PRO A C 1
ATOM 800 O O . PRO A 1 103 ? 12.283 -10.452 -28.040 1.00 44.34 103 PRO A O 1
ATOM 803 N N . GLY A 1 104 ? 10.935 -11.756 -26.774 1.00 38.94 104 GLY A N 1
ATOM 804 C CA . GLY A 1 104 ? 11.554 -13.042 -27.086 1.00 38.94 104 GLY A CA 1
ATOM 805 C C . GLY A 1 104 ? 11.026 -13.598 -28.397 1.00 38.94 104 GLY A C 1
ATOM 806 O O . GLY A 1 104 ? 9.838 -13.342 -28.703 1.00 38.94 104 GLY A O 1
#

Organism: Aerophobetes bacterium (NCBI:txid2030807)

Sequence (104 aa):
MSIELIMQNLPEQVSPEQANQDVLNMRESSLAVITFAHDVFLRGVEVNFTDEGVIALSEESLNFIATRTGQEPSEESRAEILTTAQLMHAVYCEKTDQVPIMPG

Foldseek 3Di:
DDPVVLLVDQDPLDDSVVLVVLLVVLLVDALVVLVVVLCVLCPPFDWDADPVRFTDGDLVSQCVSCVVVVHHSDPSSSSVSSSSNRSSVNSNVVNVVPPPPPDD

Radius of gyration: 13.89 Å; chains: 1; bounding box: 28×28×44 Å